Protein AF-A0A2G8KSN4-F1 (afdb_monomer_lite)

Organism: Stichopus japonicus (NCBI:txid307972)

InterPro domains:
  IPR048370 ZSWIM4-8, C-terminal [PF21055] (1-155)

Foldseek 3Di:
DVPLVVCQVVQVPDPPVLLAPLCRVCLVVLVVVLVVLLVVHDVSNLVSLVSCLPRRSYLNSLLCSLQVNLVSCCVVPVDHSLVSCVDPSNVSSLVS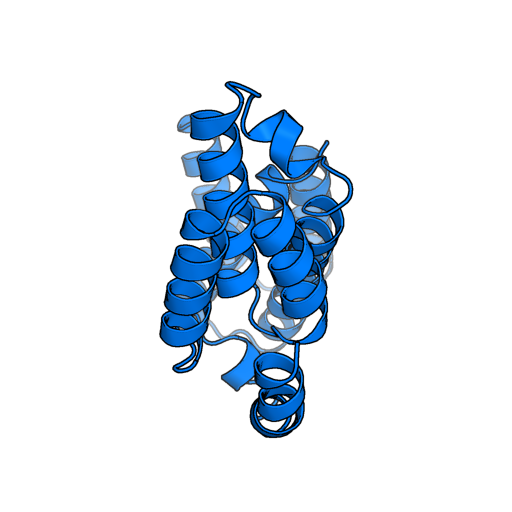SLVSLLVVLVVCLVVPDPVCLVVSLVSLVSSLSSLVSDVVSVVVSVVSLVVSCVVCVVPVVSNVVNVVSVVVVVVVD

pLDDT: mean 83.4, std 15.25, range [38.78, 96.5]

Sequence (173 aa):
MLAIDILKPRLHDERPQSRFSSHPPYGEDIKWLMKIAMKLGTSFLQQFCACVQNAVMSPSVLHCIAWDAAQYLYNTNQTPVQANLRSPFLSPIVQKCVQMYIQCIHQQLYQIRTNDYDDFISMVQRAQQAFMMAPGGLQQFSDFIQSLGRLQPSQGELWTRLSRAYLEMLIII

Structure (mmCIF, N/CA/C/O backbone):
data_AF-A0A2G8KSN4-F1
#
_entry.id   AF-A0A2G8KSN4-F1
#
loop_
_atom_site.group_PDB
_atom_site.id
_atom_site.type_symbol
_atom_site.label_atom_id
_atom_site.label_alt_id
_atom_site.label_comp_id
_atom_site.label_asym_id
_atom_site.label_entity_id
_atom_site.label_seq_id
_atom_site.pdbx_PDB_ins_code
_atom_site.Cartn_x
_atom_site.Cartn_y
_atom_site.Cartn_z
_atom_site.occupancy
_atom_site.B_iso_or_equiv
_atom_site.auth_seq_id
_atom_site.auth_comp_id
_atom_site.auth_asym_id
_atom_site.auth_atom_id
_atom_site.pdbx_PDB_model_num
ATOM 1 N N . MET A 1 1 ? -6.322 -14.754 19.387 1.00 50.31 1 MET A N 1
ATOM 2 C CA . MET A 1 1 ? -6.784 -14.584 17.992 1.00 50.31 1 MET A CA 1
ATOM 3 C C . MET A 1 1 ? -6.174 -15.707 17.142 1.00 50.31 1 MET A C 1
ATOM 5 O O . MET A 1 1 ? -5.207 -15.491 16.434 1.00 50.31 1 MET A O 1
ATOM 9 N N . LEU A 1 2 ? -6.678 -16.941 17.284 1.00 53.09 2 LEU A N 1
ATOM 10 C CA . LEU A 1 2 ? -6.008 -18.160 16.784 1.00 53.09 2 LEU A CA 1
ATOM 11 C C . LEU A 1 2 ? -6.135 -18.369 15.264 1.00 53.09 2 LEU A C 1
ATOM 13 O O . LEU A 1 2 ? -5.248 -18.949 14.651 1.00 53.09 2 LEU A O 1
ATOM 17 N N . ALA A 1 3 ? -7.198 -17.860 14.637 1.00 61.78 3 ALA A N 1
ATOM 18 C CA . ALA A 1 3 ? -7.462 -18.088 13.214 1.00 61.78 3 ALA A CA 1
ATOM 19 C C . ALA A 1 3 ? -6.372 -17.515 12.285 1.00 61.78 3 ALA A C 1
ATOM 21 O O . ALA A 1 3 ? -6.032 -18.140 11.285 1.00 61.78 3 ALA A O 1
ATOM 22 N N . ILE A 1 4 ? -5.784 -16.362 12.629 1.00 57.69 4 ILE A N 1
ATOM 23 C CA . ILE A 1 4 ? -4.753 -15.719 11.797 1.00 57.69 4 ILE A CA 1
ATOM 24 C C . ILE A 1 4 ? -3.387 -16.399 11.975 1.00 57.69 4 ILE A C 1
ATOM 26 O O . ILE A 1 4 ? -2.647 -16.559 11.005 1.00 57.69 4 ILE A O 1
ATOM 30 N N . ASP A 1 5 ? -3.070 -16.872 13.182 1.00 55.38 5 ASP A N 1
ATOM 31 C CA . ASP A 1 5 ? -1.831 -17.619 13.428 1.00 55.38 5 ASP A CA 1
ATOM 32 C C . ASP A 1 5 ? -1.858 -19.024 12.806 1.00 55.38 5 ASP A C 1
ATOM 34 O O . ASP A 1 5 ? -0.816 -19.519 12.386 1.00 55.38 5 ASP A O 1
ATOM 38 N N . ILE A 1 6 ? -3.036 -19.635 12.644 1.00 57.06 6 ILE A N 1
ATOM 39 C CA . ILE A 1 6 ? -3.194 -20.907 11.913 1.00 57.06 6 ILE A CA 1
ATOM 40 C C . ILE A 1 6 ? -3.028 -20.712 10.389 1.00 57.06 6 ILE A C 1
ATOM 42 O O . ILE A 1 6 ? -2.632 -21.640 9.684 1.00 57.06 6 ILE A O 1
ATOM 46 N N . LEU A 1 7 ? -3.273 -19.503 9.869 1.00 53.16 7 LEU A N 1
ATOM 47 C CA . LEU A 1 7 ? -3.094 -19.158 8.450 1.00 53.16 7 LEU A CA 1
ATOM 48 C C . LEU A 1 7 ? -1.646 -18.785 8.086 1.00 53.16 7 LEU A C 1
ATOM 50 O O . LEU A 1 7 ? -1.257 -18.931 6.928 1.00 53.16 7 LEU A O 1
ATOM 54 N N . LYS A 1 8 ? -0.826 -18.356 9.054 1.00 49.09 8 LYS A N 1
ATOM 55 C CA . LYS A 1 8 ? 0.581 -17.962 8.839 1.00 49.09 8 LYS A CA 1
ATOM 56 C C . LYS A 1 8 ? 1.434 -19.015 8.112 1.00 49.09 8 LYS A C 1
ATOM 58 O O . LYS A 1 8 ? 2.144 -18.625 7.188 1.00 49.09 8 LYS A O 1
ATOM 63 N N . PRO A 1 9 ? 1.383 -20.317 8.461 1.00 49.62 9 PRO A N 1
ATOM 64 C CA . PRO A 1 9 ? 2.178 -21.328 7.766 1.00 49.62 9 PRO A CA 1
ATOM 65 C C . PRO A 1 9 ? 1.724 -21.545 6.317 1.00 49.62 9 PRO A C 1
ATOM 67 O O . PRO A 1 9 ? 2.557 -21.740 5.441 1.00 49.62 9 PRO A O 1
ATOM 70 N N . ARG A 1 10 ? 0.414 -21.441 6.039 1.00 44.81 10 ARG A N 1
ATOM 71 C CA . ARG A 1 10 ? -0.155 -21.616 4.687 1.00 44.81 10 ARG A CA 1
ATOM 72 C C . ARG A 1 10 ? 0.149 -20.448 3.744 1.00 44.81 10 ARG A C 1
ATOM 74 O O . ARG A 1 10 ? 0.116 -20.625 2.536 1.00 44.81 10 ARG A O 1
ATOM 81 N N . LEU A 1 11 ? 0.463 -19.271 4.287 1.00 50.19 11 LEU A N 1
ATOM 82 C CA . LEU A 1 11 ? 0.842 -18.073 3.526 1.00 50.19 11 LEU A CA 1
ATOM 83 C C . LEU A 1 11 ? 2.341 -18.022 3.178 1.00 50.19 11 LEU A C 1
ATOM 85 O O . LEU A 1 11 ? 2.758 -17.157 2.408 1.00 50.19 11 LEU A O 1
ATOM 89 N N . HIS A 1 12 ? 3.159 -18.908 3.757 1.00 50.28 12 HIS A N 1
ATOM 90 C CA . HIS A 1 12 ? 4.612 -18.901 3.569 1.00 50.28 12 HIS A CA 1
ATOM 91 C C . HIS A 1 12 ? 5.076 -19.728 2.356 1.00 50.28 12 HIS A C 1
ATOM 93 O O . HIS A 1 12 ? 6.176 -19.494 1.852 1.00 50.28 12 HIS A O 1
ATOM 99 N N . ASP A 1 13 ? 4.235 -20.644 1.865 1.00 38.78 13 ASP A N 1
ATOM 100 C CA . ASP A 1 13 ? 4.577 -21.644 0.841 1.00 38.78 13 ASP A CA 1
ATOM 101 C C . ASP A 1 13 ? 4.182 -21.217 -0.582 1.00 38.78 13 ASP A C 1
ATOM 103 O O . ASP A 1 13 ? 3.656 -21.974 -1.389 1.00 38.78 13 ASP A O 1
ATOM 107 N N . GLU A 1 14 ? 4.395 -19.941 -0.883 1.00 39.50 14 GLU A N 1
ATOM 108 C CA . GLU A 1 14 ? 4.058 -19.342 -2.166 1.00 39.50 14 GLU A CA 1
ATOM 109 C C . GLU A 1 14 ? 5.342 -18.699 -2.707 1.00 39.50 14 GLU A C 1
ATOM 111 O O . GLU A 1 14 ? 5.943 -17.805 -2.085 1.00 39.50 14 GLU A O 1
ATOM 116 N N . ARG A 1 15 ? 5.820 -19.257 -3.832 1.00 42.88 15 ARG A N 1
ATOM 117 C CA . ARG A 1 15 ? 7.029 -18.856 -4.573 1.00 42.88 15 ARG A CA 1
ATOM 118 C C . ARG A 1 15 ? 7.160 -17.324 -4.584 1.00 42.88 15 ARG A C 1
ATOM 120 O O . ARG A 1 15 ? 6.146 -16.636 -4.672 1.00 42.88 15 ARG A O 1
ATOM 127 N N . PRO A 1 16 ? 8.377 -16.747 -4.582 1.00 48.84 16 PRO A N 1
ATOM 128 C CA . PRO A 1 16 ? 8.562 -15.289 -4.550 1.00 48.84 16 PRO A CA 1
ATOM 129 C C . PRO A 1 16 ? 7.766 -14.528 -5.630 1.00 48.84 16 PRO A C 1
ATOM 131 O O . PRO A 1 16 ? 7.444 -13.365 -5.431 1.00 48.84 16 PRO A O 1
ATOM 134 N N . GLN A 1 17 ? 7.378 -15.195 -6.721 1.00 44.19 17 GLN A N 1
ATOM 135 C CA . GLN A 1 17 ? 6.557 -14.651 -7.803 1.00 44.19 17 GLN A CA 1
ATOM 136 C C . GLN A 1 17 ? 5.038 -14.596 -7.517 1.00 44.19 17 GLN A C 1
ATOM 138 O O . GLN A 1 17 ? 4.378 -13.699 -8.034 1.00 44.19 17 GLN A O 1
ATOM 143 N N . SER A 1 18 ? 4.455 -15.477 -6.687 1.00 46.97 18 SER A N 1
ATOM 144 C CA . SER A 1 18 ? 3.006 -15.443 -6.389 1.00 46.97 18 SER A CA 1
ATOM 145 C C . SER A 1 18 ? 2.633 -14.491 -5.246 1.00 46.97 18 SER A C 1
ATOM 147 O O . SER A 1 18 ? 1.479 -14.071 -5.133 1.00 46.97 18 SER A O 1
ATOM 149 N N . ARG A 1 19 ? 3.630 -14.025 -4.478 1.00 50.28 19 ARG A N 1
ATOM 150 C CA . ARG A 1 19 ? 3.489 -12.967 -3.456 1.00 50.28 19 ARG A CA 1
ATOM 151 C C . ARG A 1 19 ? 3.000 -11.629 -4.028 1.00 50.28 19 ARG A C 1
ATOM 153 O O . ARG A 1 19 ? 2.475 -10.800 -3.291 1.00 50.28 19 ARG A O 1
ATOM 160 N N . PHE A 1 20 ? 3.130 -11.437 -5.339 1.00 52.66 20 PHE A N 1
ATOM 161 C CA . PHE A 1 20 ? 2.794 -10.193 -6.036 1.00 52.66 20 PHE A CA 1
ATOM 162 C C . PHE A 1 20 ? 1.589 -10.320 -6.967 1.00 52.66 20 PHE A C 1
ATOM 164 O O . PHE A 1 20 ? 1.310 -9.408 -7.746 1.00 52.66 20 PHE A O 1
ATOM 171 N N . SER A 1 21 ? 0.843 -11.428 -6.868 1.00 56.00 21 SER A N 1
ATOM 172 C CA . SER A 1 21 ? -0.473 -11.513 -7.493 1.00 56.00 21 SER A CA 1
ATOM 173 C C . SER A 1 21 ? -1.327 -10.328 -7.035 1.00 56.00 21 SER A C 1
ATOM 175 O O . SER A 1 21 ? -1.429 -10.028 -5.841 1.00 56.00 21 SER A O 1
ATOM 177 N N . SER A 1 22 ? -1.948 -9.658 -8.007 1.00 56.62 22 SER A N 1
ATOM 178 C CA . SER A 1 22 ? -2.872 -8.545 -7.753 1.00 56.62 22 SER A CA 1
ATOM 179 C C . SER A 1 22 ? -4.151 -9.017 -7.053 1.00 56.62 22 SER A C 1
ATOM 181 O O . SER A 1 22 ? -4.800 -8.237 -6.362 1.00 56.62 22 SER A O 1
ATOM 183 N N . HIS A 1 23 ? -4.479 -10.303 -7.206 1.00 60.16 23 HIS A N 1
ATOM 184 C CA . HIS A 1 23 ? -5.649 -10.964 -6.639 1.00 60.16 23 HIS A CA 1
ATOM 185 C C . HIS A 1 23 ? -5.217 -12.315 -6.059 1.00 60.16 23 HIS A C 1
ATOM 187 O O . HIS A 1 23 ? -5.393 -13.353 -6.700 1.00 60.16 23 HIS A O 1
ATOM 193 N N . PRO A 1 24 ? -4.569 -12.334 -4.883 1.00 69.50 24 PRO A N 1
ATOM 194 C CA . PRO A 1 24 ? -4.270 -13.601 -4.243 1.00 69.50 24 PRO A CA 1
ATOM 195 C C . PRO A 1 24 ? -5.585 -14.289 -3.840 1.00 69.50 24 PRO A C 1
ATOM 197 O O . PRO A 1 24 ? -6.507 -13.598 -3.398 1.00 69.50 24 PRO A O 1
ATOM 200 N N . PRO A 1 25 ? -5.676 -15.629 -3.920 1.00 72.06 25 PRO A N 1
ATOM 201 C CA . PRO A 1 25 ? -6.899 -16.362 -3.582 1.00 72.06 25 PRO A CA 1
ATOM 202 C C . PRO A 1 25 ? -7.343 -16.117 -2.131 1.00 72.06 25 PRO A C 1
ATOM 204 O O . PRO A 1 25 ? -8.530 -16.027 -1.853 1.00 72.06 25 PRO A O 1
ATOM 207 N N . TYR A 1 26 ? -6.396 -15.884 -1.215 1.00 79.44 26 TYR A N 1
ATOM 208 C CA . TYR A 1 26 ? -6.685 -15.544 0.183 1.00 79.44 26 TYR A CA 1
ATOM 209 C C . TYR A 1 26 ? -7.217 -14.110 0.388 1.00 79.44 26 TYR A C 1
ATOM 211 O O . TYR A 1 26 ? -7.608 -13.742 1.495 1.00 79.44 26 TYR A O 1
ATOM 219 N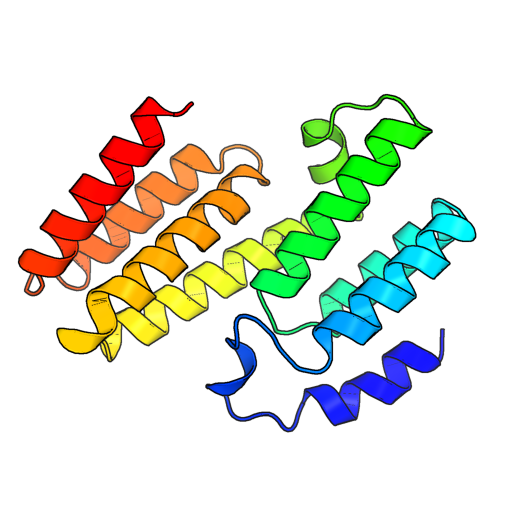 N . GLY A 1 27 ? -7.179 -13.248 -0.634 1.00 81.31 27 GLY A N 1
ATOM 220 C CA . GLY A 1 27 ? -7.540 -11.835 -0.507 1.00 81.31 27 GLY A CA 1
ATOM 221 C C . GLY A 1 27 ? -9.016 -11.624 -0.162 1.00 81.31 27 GLY A C 1
ATOM 222 O O . GLY A 1 27 ? -9.341 -10.717 0.606 1.00 81.31 27 GLY A O 1
ATOM 223 N N . GLU A 1 28 ? -9.900 -12.471 -0.689 1.00 83.56 28 GLU A N 1
ATOM 224 C CA . GLU A 1 28 ? -11.339 -12.413 -0.410 1.00 83.56 28 GLU A CA 1
ATOM 225 C C . GLU A 1 28 ? -11.649 -12.786 1.040 1.00 83.56 28 GLU A C 1
ATOM 227 O O . GLU A 1 28 ? -12.370 -12.048 1.716 1.00 83.56 28 GLU A O 1
ATOM 232 N N . ASP A 1 29 ? -11.024 -13.850 1.548 1.00 86.88 29 ASP A N 1
ATOM 233 C CA . ASP A 1 29 ? -11.169 -14.289 2.938 1.00 86.88 29 ASP A CA 1
ATOM 234 C C . ASP A 1 29 ? -10.732 -13.195 3.918 1.00 86.88 29 ASP A C 1
ATOM 236 O O . ASP A 1 29 ? -11.417 -12.910 4.902 1.00 86.88 29 ASP A O 1
ATOM 240 N N . ILE A 1 30 ? -9.616 -12.516 3.631 1.00 89.44 30 ILE A N 1
ATOM 241 C CA . ILE A 1 30 ? -9.121 -11.424 4.477 1.00 89.44 30 ILE A CA 1
ATOM 242 C C . ILE A 1 30 ? -10.081 -10.229 4.456 1.00 89.44 30 ILE A C 1
ATOM 244 O O . ILE A 1 30 ? -10.378 -9.671 5.515 1.00 89.44 30 ILE A O 1
ATOM 248 N N . LYS A 1 31 ? -10.609 -9.851 3.284 1.00 88.31 31 LYS A N 1
ATOM 249 C CA . LYS 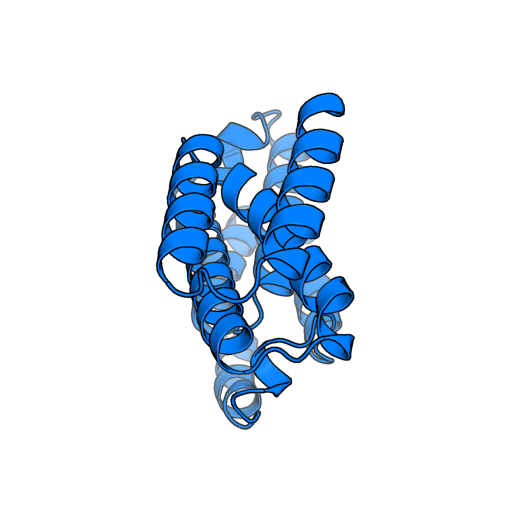A 1 31 ? -11.626 -8.788 3.175 1.00 88.31 31 LYS A CA 1
ATOM 250 C C . LYS A 1 31 ? -12.910 -9.162 3.914 1.00 88.31 31 LYS A C 1
ATOM 252 O O . LYS A 1 31 ? -13.530 -8.310 4.551 1.00 88.31 31 LYS A O 1
ATOM 257 N N . TRP A 1 32 ? -13.315 -10.426 3.852 1.00 91.50 32 TRP A N 1
ATOM 258 C CA . TRP A 1 32 ? -14.470 -10.915 4.593 1.00 91.50 32 TRP A CA 1
ATOM 259 C C . TRP A 1 32 ? -14.239 -10.844 6.109 1.00 91.50 32 TRP A C 1
ATOM 261 O O . TRP A 1 32 ? -15.064 -10.267 6.821 1.00 91.50 32 TRP A O 1
ATOM 271 N N . LEU A 1 33 ? -13.088 -11.314 6.600 1.00 91.81 33 LEU A N 1
ATOM 272 C CA . LEU A 1 33 ? -12.706 -11.213 8.015 1.00 91.81 33 LEU A CA 1
ATOM 273 C C . LEU A 1 33 ? -12.648 -9.758 8.498 1.00 91.81 33 LEU A C 1
ATOM 275 O O . LEU A 1 33 ? -13.109 -9.452 9.598 1.00 91.81 33 LEU A O 1
ATOM 279 N N . MET A 1 34 ? -12.146 -8.850 7.664 1.00 92.94 34 MET A N 1
ATOM 280 C CA . MET A 1 34 ? -12.128 -7.419 7.952 1.00 92.94 34 MET A CA 1
ATOM 281 C C . MET A 1 34 ? -13.538 -6.854 8.153 1.00 92.94 34 MET A C 1
ATOM 283 O O . MET A 1 34 ? -13.775 -6.132 9.121 1.00 92.94 34 MET A O 1
ATOM 287 N N . LYS A 1 35 ? -14.499 -7.226 7.294 1.00 92.69 35 LYS A N 1
ATOM 288 C CA . LYS A 1 35 ? -15.908 -6.818 7.444 1.00 92.69 35 LYS A CA 1
ATOM 289 C C . LYS A 1 35 ? -16.510 -7.311 8.761 1.00 92.69 35 LYS A C 1
ATOM 291 O O . LYS A 1 35 ? -17.305 -6.597 9.368 1.00 92.69 35 LYS A O 1
ATOM 296 N N . ILE A 1 36 ? -16.140 -8.506 9.220 1.00 93.31 36 ILE A N 1
ATOM 297 C CA . ILE A 1 36 ? -16.572 -9.014 10.532 1.00 93.31 36 ILE A CA 1
ATOM 298 C C . ILE A 1 36 ? -15.948 -8.189 11.653 1.00 93.31 36 ILE A C 1
ATOM 300 O O . ILE A 1 36 ? -16.667 -7.751 12.546 1.00 93.31 36 ILE A O 1
ATOM 304 N N . ALA A 1 37 ? -14.640 -7.927 11.586 1.00 93.06 37 ALA A N 1
ATOM 305 C CA . ALA A 1 37 ? -13.948 -7.110 12.578 1.00 93.06 37 ALA A CA 1
ATOM 306 C C . ALA A 1 37 ? -14.575 -5.709 12.692 1.00 93.06 37 ALA A C 1
ATOM 308 O O . ALA A 1 37 ? -14.820 -5.240 13.798 1.00 93.06 37 ALA A O 1
ATOM 309 N N . MET A 1 38 ? -14.927 -5.087 11.562 1.00 93.00 38 MET A N 1
ATOM 310 C CA . MET A 1 38 ? -15.652 -3.811 11.527 1.00 93.00 38 MET A CA 1
ATOM 311 C C . MET A 1 38 ? -17.016 -3.886 12.214 1.00 93.00 38 MET A C 1
ATOM 313 O O . MET A 1 38 ? -17.342 -3.011 13.006 1.00 93.00 38 MET A O 1
ATOM 317 N N . LYS A 1 39 ? -17.803 -4.941 11.959 1.00 92.44 39 LYS A N 1
ATOM 318 C CA . LYS A 1 39 ? -19.109 -5.135 12.613 1.00 92.44 39 LYS A CA 1
ATOM 319 C C . LYS A 1 39 ? -18.998 -5.335 14.127 1.00 92.44 39 LYS A C 1
ATOM 321 O O . LYS A 1 39 ? -19.921 -4.969 14.845 1.00 92.44 39 LYS A O 1
ATOM 326 N N . LEU A 1 40 ? -17.896 -5.918 14.602 1.00 92.50 40 LEU A N 1
ATOM 327 C CA . LEU A 1 40 ? -17.626 -6.104 16.031 1.00 92.50 40 LEU A CA 1
ATOM 328 C C . LEU A 1 40 ? -17.133 -4.818 16.717 1.00 92.50 40 LEU A C 1
ATOM 330 O O . LEU A 1 40 ? -17.254 -4.695 17.934 1.00 92.50 40 LEU A O 1
ATOM 334 N N . GLY A 1 41 ? -16.593 -3.866 15.954 1.00 91.38 41 GLY A N 1
ATOM 335 C CA . GLY A 1 41 ? -16.213 -2.538 16.428 1.00 91.38 41 GLY A CA 1
ATOM 336 C C . GLY A 1 41 ? -14.744 -2.177 16.189 1.00 91.38 41 GLY A C 1
ATOM 337 O O . GLY A 1 41 ? -13.926 -2.962 15.706 1.00 91.38 41 GLY A O 1
ATOM 338 N N . THR A 1 42 ? -14.389 -0.944 16.551 1.00 90.88 42 THR A N 1
ATOM 339 C CA . THR A 1 42 ? -13.065 -0.352 16.287 1.00 90.88 42 THR A CA 1
ATOM 340 C C . THR A 1 42 ? -11.917 -1.082 16.988 1.00 90.88 42 THR A C 1
ATOM 342 O O . THR A 1 42 ? -10.839 -1.203 16.412 1.00 90.88 42 THR A O 1
ATOM 345 N N . SER A 1 43 ? -12.135 -1.619 18.190 1.00 92.38 43 SER A N 1
ATOM 346 C CA . SER A 1 43 ? -11.126 -2.385 18.937 1.00 92.38 43 SER A CA 1
ATOM 347 C C . SER A 1 43 ? -10.734 -3.686 18.226 1.00 92.38 43 SER A C 1
ATOM 349 O O . SER A 1 43 ? -9.549 -4.008 18.125 1.00 92.38 43 SER A O 1
ATOM 351 N N . PHE A 1 44 ? -11.708 -4.407 17.664 1.00 93.12 44 PHE A N 1
ATOM 352 C CA . PHE A 1 44 ? -11.458 -5.613 16.873 1.00 93.12 44 PHE A CA 1
ATOM 353 C C . PHE A 1 44 ? -10.783 -5.289 15.543 1.00 93.12 44 PHE A C 1
ATOM 355 O O . PHE A 1 44 ? -9.886 -6.019 15.123 1.00 93.12 44 PHE A O 1
ATOM 362 N N . LEU A 1 45 ? -11.152 -4.171 14.910 1.00 93.19 45 LEU A N 1
ATOM 363 C CA . LEU A 1 45 ? -10.471 -3.686 13.710 1.00 93.19 45 LEU A CA 1
ATOM 364 C C . LEU A 1 45 ? -8.989 -3.378 13.980 1.00 93.19 45 LEU A C 1
ATOM 366 O O . LEU A 1 45 ? -8.135 -3.762 13.187 1.00 93.19 45 LEU A O 1
ATOM 370 N N . GLN A 1 46 ? -8.659 -2.748 15.110 1.00 93.00 46 GLN A N 1
ATOM 371 C CA . GLN A 1 46 ? -7.265 -2.483 15.488 1.00 93.00 46 GLN A CA 1
ATOM 372 C C . GLN A 1 46 ? -6.459 -3.776 15.677 1.00 93.00 46 GLN A C 1
ATOM 374 O O . GLN A 1 46 ? -5.349 -3.891 15.156 1.00 93.00 46 GLN A O 1
ATOM 379 N N . GLN A 1 47 ? -7.028 -4.770 16.370 1.00 92.25 47 GLN A N 1
ATOM 380 C CA . GLN A 1 47 ? -6.395 -6.085 16.536 1.00 92.25 47 GLN A CA 1
ATOM 381 C C . GLN A 1 47 ? -6.204 -6.793 15.191 1.00 92.25 47 GLN A C 1
ATOM 383 O O . GLN A 1 47 ? -5.139 -7.346 14.919 1.00 92.25 47 GLN A O 1
ATOM 388 N N . PHE A 1 48 ? -7.212 -6.723 14.320 1.00 93.31 48 PHE A N 1
ATOM 389 C CA . PHE A 1 48 ? -7.139 -7.259 12.968 1.00 93.31 48 PHE A CA 1
ATOM 390 C C . PHE A 1 48 ? -5.994 -6.621 12.169 1.00 93.31 48 PHE A C 1
ATOM 392 O O . PHE A 1 48 ? -5.182 -7.343 11.588 1.00 93.31 48 PHE A O 1
ATOM 399 N N . CYS A 1 49 ? -5.868 -5.291 12.201 1.00 93.06 49 CYS A N 1
ATOM 400 C CA . CYS A 1 49 ? -4.788 -4.557 11.542 1.00 93.06 49 CYS A CA 1
ATOM 401 C C . CYS A 1 49 ? -3.394 -5.001 12.025 1.00 93.06 49 CYS A C 1
ATOM 403 O O . CYS A 1 49 ? -2.511 -5.260 11.203 1.00 93.06 49 CYS A O 1
ATOM 405 N N . ALA A 1 50 ? -3.207 -5.180 13.338 1.00 90.94 50 ALA A N 1
ATOM 406 C CA . ALA A 1 50 ? -1.944 -5.663 13.905 1.00 90.94 50 ALA A CA 1
ATOM 407 C C . ALA A 1 50 ? -1.569 -7.077 13.409 1.00 90.94 50 ALA A C 1
ATOM 409 O O . ALA A 1 50 ? -0.397 -7.381 13.163 1.00 90.94 50 ALA A O 1
ATOM 410 N N . CYS A 1 51 ? -2.561 -7.949 13.217 1.00 89.56 51 CYS A N 1
ATOM 411 C CA . CYS A 1 51 ? -2.340 -9.286 12.676 1.00 89.56 51 CYS A CA 1
ATOM 412 C C . CYS A 1 51 ? -2.050 -9.267 11.165 1.00 89.56 51 CYS A C 1
ATOM 414 O O . CYS A 1 51 ? -1.116 -9.935 10.709 1.00 89.56 51 CYS A O 1
ATOM 416 N N . VAL A 1 52 ? -2.802 -8.474 10.394 1.00 89.44 52 VAL A N 1
ATOM 417 C CA . VAL A 1 52 ? -2.630 -8.314 8.939 1.00 89.44 52 VAL A CA 1
ATOM 418 C C . VAL A 1 52 ? -1.225 -7.846 8.586 1.00 89.44 52 VAL A C 1
ATOM 420 O O . VAL A 1 52 ? -0.618 -8.396 7.665 1.00 89.44 52 VAL A O 1
ATOM 423 N N . GLN A 1 53 ? -0.685 -6.883 9.339 1.00 86.38 53 GLN A N 1
ATOM 424 C CA . GLN A 1 53 ? 0.661 -6.357 9.115 1.00 86.38 53 GLN A CA 1
ATOM 425 C C . GLN A 1 53 ? 1.714 -7.472 9.060 1.00 86.38 53 GLN A C 1
ATOM 427 O O . GLN A 1 53 ? 2.655 -7.380 8.278 1.00 86.38 53 GLN A O 1
ATOM 432 N N . ASN A 1 54 ? 1.560 -8.541 9.839 1.00 84.62 54 ASN A N 1
ATOM 433 C CA . ASN A 1 54 ? 2.534 -9.632 9.892 1.00 84.62 54 ASN A CA 1
ATOM 434 C C . ASN A 1 54 ? 2.187 -10.805 8.966 1.00 84.62 54 ASN A C 1
ATOM 436 O O . ASN A 1 54 ? 3.089 -11.492 8.498 1.00 84.62 54 ASN A O 1
ATOM 440 N N . ALA A 1 55 ? 0.902 -11.037 8.692 1.00 84.62 55 ALA A N 1
ATOM 441 C CA . ALA A 1 55 ? 0.449 -12.193 7.921 1.00 84.62 55 ALA A CA 1
ATOM 442 C C . ALA A 1 55 ? 0.405 -11.939 6.405 1.00 84.62 55 ALA A C 1
ATOM 444 O O . ALA A 1 55 ? 0.680 -12.841 5.619 1.00 84.62 55 ALA A O 1
ATOM 445 N N . VAL A 1 56 ? 0.058 -10.723 5.977 1.00 86.81 56 VAL A N 1
ATOM 446 C CA . VAL A 1 56 ? -0.224 -10.436 4.564 1.00 86.81 56 VAL A CA 1
ATOM 447 C C . VAL A 1 56 ? 1.039 -10.025 3.823 1.00 86.81 56 VAL A C 1
ATOM 449 O O . VAL A 1 56 ? 1.744 -9.105 4.241 1.00 86.81 56 VAL A O 1
ATOM 452 N N . MET A 1 57 ? 1.293 -10.694 2.699 1.00 84.25 57 MET A N 1
ATOM 453 C CA . MET A 1 57 ? 2.468 -10.489 1.847 1.00 84.25 57 MET A CA 1
ATOM 454 C C . MET A 1 57 ? 2.117 -9.968 0.446 1.00 84.25 57 MET A C 1
ATOM 456 O O . MET A 1 57 ? 2.964 -10.007 -0.436 1.00 84.25 57 MET A O 1
ATOM 460 N N . SER A 1 58 ? 0.896 -9.475 0.231 1.00 88.06 58 SER A N 1
ATOM 461 C CA . SER A 1 58 ? 0.503 -8.809 -1.017 1.00 88.06 58 SER A CA 1
ATOM 462 C C . SER A 1 58 ? 0.314 -7.305 -0.779 1.00 88.06 58 SER A C 1
ATOM 464 O O . SER A 1 58 ? -0.507 -6.931 0.069 1.00 88.06 58 SER A O 1
ATOM 466 N N . PRO A 1 59 ? 1.022 -6.425 -1.518 1.00 92.31 59 PRO A N 1
ATOM 467 C CA . PRO A 1 59 ? 0.894 -4.977 -1.356 1.00 92.31 59 PRO A CA 1
ATOM 468 C C . PRO A 1 59 ? -0.508 -4.472 -1.727 1.00 92.31 59 PRO A C 1
ATOM 470 O O . PRO A 1 59 ? -1.048 -3.599 -1.053 1.00 92.31 59 PRO A O 1
ATOM 473 N N . SER A 1 60 ? -1.159 -5.059 -2.735 1.00 89.75 60 SER A N 1
ATOM 474 C CA . SER A 1 60 ? -2.517 -4.667 -3.139 1.00 89.75 60 SER A CA 1
ATOM 475 C C . SER A 1 60 ? -3.564 -4.997 -2.070 1.00 89.75 60 SER A C 1
ATOM 477 O O . SER A 1 60 ? -4.463 -4.194 -1.816 1.00 89.75 60 SER A O 1
ATOM 479 N N . VAL A 1 61 ? -3.417 -6.135 -1.379 1.00 91.56 61 VAL A N 1
ATOM 480 C CA . VAL A 1 61 ? -4.293 -6.491 -0.250 1.00 91.56 61 VAL A CA 1
ATOM 481 C C . VAL A 1 61 ? -4.070 -5.543 0.931 1.00 91.56 61 VAL A C 1
ATOM 483 O O . VAL A 1 61 ? -5.044 -5.051 1.498 1.00 91.56 61 VAL A O 1
ATOM 486 N N . LEU A 1 62 ? -2.813 -5.225 1.269 1.00 93.69 62 LEU A N 1
ATOM 487 C CA . LEU A 1 62 ? -2.500 -4.246 2.320 1.00 93.69 62 LEU A CA 1
ATOM 488 C C . LEU A 1 62 ? -3.068 -2.856 2.001 1.00 93.69 62 LEU A C 1
ATOM 490 O O . LEU A 1 62 ? -3.596 -2.202 2.896 1.00 93.69 62 LEU A O 1
ATOM 494 N N . HIS A 1 63 ? -2.998 -2.424 0.737 1.00 94.25 63 HIS A N 1
ATOM 495 C CA . HIS A 1 63 ? -3.598 -1.171 0.281 1.00 94.25 63 HIS A CA 1
ATOM 496 C C . HIS A 1 63 ? -5.111 -1.148 0.532 1.00 94.25 63 HIS A C 1
ATOM 498 O O . HIS A 1 63 ? -5.603 -0.230 1.184 1.00 94.25 63 HIS A O 1
ATOM 504 N N . CYS A 1 64 ? -5.836 -2.179 0.077 1.00 93.62 64 CYS A N 1
ATOM 505 C CA . CYS A 1 64 ? -7.282 -2.288 0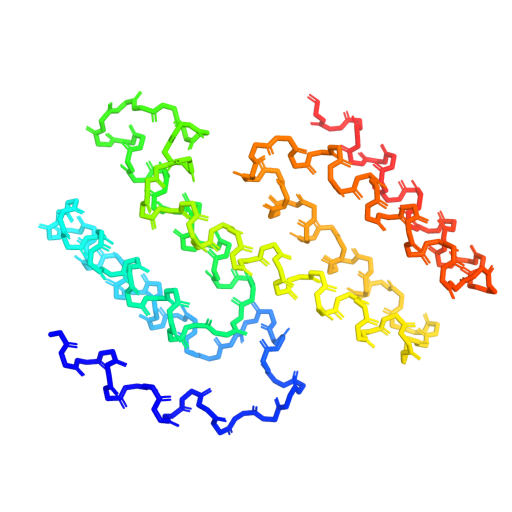.301 1.00 93.62 64 CYS A CA 1
ATOM 506 C C . CYS A 1 64 ? -7.625 -2.231 1.795 1.00 93.62 64 CYS A C 1
ATOM 508 O O . CYS A 1 64 ? -8.512 -1.488 2.195 1.00 93.62 64 CYS A O 1
ATOM 510 N N . ILE A 1 65 ? -6.889 -2.968 2.634 1.00 94.00 65 ILE A N 1
ATOM 511 C CA . ILE A 1 65 ? -7.141 -3.003 4.080 1.00 94.00 65 ILE A CA 1
ATOM 512 C C . ILE A 1 65 ? -6.884 -1.638 4.728 1.00 94.00 65 ILE A C 1
ATOM 514 O O . ILE A 1 65 ? -7.677 -1.191 5.551 1.00 94.00 65 ILE A O 1
ATOM 518 N N . ALA A 1 66 ? -5.795 -0.955 4.373 1.00 95.56 66 ALA A N 1
ATOM 519 C CA . ALA A 1 66 ? -5.518 0.374 4.914 1.00 95.56 66 ALA A CA 1
ATOM 520 C C . ALA A 1 66 ? -6.621 1.375 4.533 1.00 95.56 66 ALA A C 1
ATOM 522 O O . ALA A 1 66 ? -7.117 2.106 5.394 1.00 95.56 66 ALA A O 1
ATOM 523 N N . TRP A 1 67 ? -7.032 1.369 3.262 1.00 95.00 67 TRP A N 1
ATOM 524 C CA . TRP A 1 67 ? -8.045 2.277 2.735 1.00 95.00 67 TRP A CA 1
ATOM 525 C C . TRP A 1 67 ? -9.433 2.019 3.329 1.00 95.00 67 TRP A C 1
ATOM 527 O O . TRP A 1 67 ? -10.041 2.931 3.894 1.00 95.00 67 TRP A O 1
ATOM 537 N N . ASP A 1 68 ? -9.904 0.772 3.290 1.00 94.69 68 ASP A N 1
ATOM 538 C CA . ASP A 1 68 ? -11.226 0.394 3.795 1.00 94.69 68 ASP A CA 1
ATOM 539 C C . ASP A 1 68 ? -11.323 0.628 5.315 1.00 94.69 68 ASP A C 1
ATOM 541 O O . ASP A 1 68 ? -12.352 1.086 5.818 1.00 94.69 68 ASP A O 1
ATOM 545 N N . ALA A 1 69 ? -10.242 0.384 6.070 1.00 94.56 69 ALA A N 1
ATOM 546 C CA . ALA A 1 69 ? -10.203 0.669 7.504 1.00 94.56 69 ALA A CA 1
ATOM 547 C C . ALA A 1 69 ? -10.275 2.177 7.781 1.00 94.56 69 ALA A C 1
ATOM 549 O O . ALA A 1 69 ? -11.007 2.609 8.675 1.00 94.56 69 ALA A O 1
ATOM 550 N N . ALA A 1 70 ? -9.554 2.989 7.006 1.00 95.19 70 ALA A N 1
ATOM 551 C CA . ALA A 1 70 ? -9.587 4.440 7.138 1.00 95.19 70 ALA A CA 1
ATOM 552 C C . ALA A 1 70 ? -10.955 5.036 6.755 1.00 95.19 70 ALA A C 1
ATOM 554 O O . ALA A 1 70 ? -11.410 5.972 7.419 1.00 95.19 70 ALA A O 1
ATOM 555 N N . GLN A 1 71 ? -11.631 4.480 5.743 1.00 94.44 71 GLN A N 1
ATOM 556 C CA . GLN A 1 71 ? -13.000 4.855 5.370 1.00 94.44 71 GLN A CA 1
ATOM 557 C C . GLN A 1 71 ? -14.019 4.473 6.446 1.00 94.44 71 GLN A C 1
ATOM 559 O O . GLN A 1 71 ? -14.868 5.285 6.811 1.00 94.44 71 GLN A O 1
ATOM 564 N N . TYR A 1 72 ? -13.919 3.266 7.004 1.00 94.44 72 TYR A N 1
ATOM 565 C CA . TYR A 1 72 ? -14.770 2.853 8.117 1.00 94.44 72 TYR A CA 1
ATOM 566 C C . TYR A 1 72 ? -14.644 3.808 9.315 1.00 94.44 72 TYR A C 1
ATOM 568 O O . TYR A 1 72 ? -15.650 4.221 9.897 1.00 94.44 72 TYR A O 1
ATOM 576 N N . LEU A 1 73 ? -13.418 4.219 9.653 1.00 92.50 73 LEU A N 1
ATOM 577 C CA . LEU A 1 73 ? -13.168 5.183 10.728 1.00 92.50 73 LEU A CA 1
ATOM 578 C C . LEU A 1 73 ? -13.701 6.582 10.408 1.00 92.50 73 LEU A C 1
ATOM 580 O O . LEU A 1 73 ? -14.187 7.257 11.314 1.00 92.50 73 LEU A O 1
ATOM 584 N N . TYR A 1 74 ? -13.663 7.003 9.142 1.00 93.25 74 TYR A N 1
ATOM 585 C CA . TYR A 1 74 ? -14.312 8.240 8.708 1.00 93.25 74 TYR A CA 1
ATOM 586 C C . TYR A 1 74 ? -15.827 8.168 8.927 1.00 93.25 74 TYR A C 1
ATOM 588 O O . TYR A 1 74 ? -16.397 9.064 9.537 1.00 93.25 74 TYR A O 1
ATOM 596 N N . ASN A 1 75 ? -16.470 7.065 8.541 1.00 92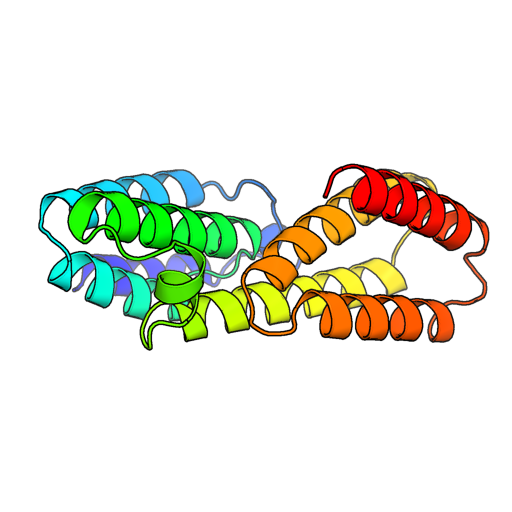.75 75 ASN A N 1
ATOM 597 C CA . ASN A 1 75 ? -17.912 6.889 8.736 1.00 92.75 75 ASN A CA 1
ATOM 598 C C . ASN A 1 75 ? -18.307 6.791 10.218 1.00 92.75 75 ASN A C 1
ATOM 600 O O . ASN A 1 75 ? -19.400 7.203 10.591 1.00 92.75 75 ASN A O 1
ATOM 604 N N . THR A 1 76 ? -17.423 6.250 11.062 1.00 90.00 76 THR A N 1
ATOM 605 C CA . THR A 1 76 ? -17.701 6.043 12.492 1.00 90.00 76 THR A CA 1
ATOM 606 C C . THR A 1 76 ? -17.436 7.300 13.324 1.00 90.00 76 THR A C 1
ATOM 608 O O . THR A 1 76 ? -18.232 7.642 14.191 1.00 90.00 76 THR A O 1
ATOM 611 N N . ASN A 1 77 ? -16.322 7.993 13.066 1.00 87.00 77 ASN A N 1
ATOM 612 C CA . ASN A 1 77 ? -15.805 9.066 13.924 1.00 87.00 77 ASN A CA 1
ATOM 613 C C . ASN A 1 77 ? -15.670 10.419 13.199 1.00 87.00 77 ASN A C 1
ATOM 615 O O . ASN A 1 77 ? -15.046 11.329 13.741 1.00 87.00 77 ASN A O 1
ATOM 619 N N . GLN A 1 78 ? -16.146 10.535 11.950 1.00 88.44 78 GLN A N 1
ATOM 620 C CA . GLN A 1 78 ? -16.032 11.723 11.078 1.00 88.44 78 GLN A CA 1
ATOM 621 C C . GLN A 1 78 ? -14.605 12.276 10.925 1.00 88.44 78 GLN A C 1
ATOM 623 O O . GLN A 1 78 ? -14.388 13.404 10.484 1.00 88.44 78 GLN A O 1
ATOM 628 N N . THR A 1 79 ? -13.601 11.471 11.268 1.00 88.19 79 THR A N 1
ATOM 629 C CA . THR A 1 79 ? -12.198 11.862 11.192 1.00 88.19 79 THR A CA 1
ATOM 630 C C . THR A 1 79 ? -11.735 11.715 9.748 1.00 88.19 79 THR A C 1
ATOM 632 O O . THR A 1 79 ? -11.936 10.636 9.183 1.00 88.19 79 THR A O 1
ATOM 635 N N . PRO A 1 80 ? -11.109 12.737 9.134 1.00 92.12 80 PRO A N 1
ATOM 636 C CA . PRO A 1 80 ? -10.672 12.669 7.743 1.00 92.12 80 PRO A CA 1
ATOM 637 C C . PRO A 1 80 ? -9.847 11.410 7.455 1.00 92.12 80 PRO A C 1
ATOM 639 O O . PRO A 1 80 ? -8.969 11.047 8.237 1.00 92.12 80 PRO A O 1
ATOM 642 N N . VAL A 1 81 ? -10.079 10.772 6.303 1.00 91.88 81 VAL A N 1
ATOM 643 C CA . VAL A 1 81 ? -9.399 9.523 5.895 1.00 91.88 81 VAL A CA 1
ATOM 644 C C . VAL A 1 81 ? -7.876 9.646 6.018 1.00 91.88 81 VAL A C 1
ATOM 646 O O . VAL A 1 81 ? -7.219 8.769 6.572 1.00 91.88 81 VAL A O 1
ATOM 649 N N . GLN A 1 82 ? -7.320 10.784 5.597 1.00 91.25 82 GLN A N 1
ATOM 650 C CA . GLN A 1 82 ? -5.890 11.090 5.697 1.00 91.25 82 GLN A CA 1
ATOM 651 C C . GLN A 1 82 ? -5.365 11.124 7.143 1.00 91.25 82 GLN A C 1
ATOM 653 O O . GLN A 1 82 ? -4.230 10.728 7.398 1.00 91.25 82 GLN A O 1
ATOM 658 N N . ALA A 1 83 ? -6.174 11.571 8.105 1.00 91.56 83 ALA A N 1
ATOM 659 C CA . ALA A 1 83 ? -5.814 11.511 9.520 1.00 91.56 83 ALA A CA 1
ATOM 660 C C . ALA A 1 83 ? -5.885 10.068 10.049 1.00 91.56 83 ALA A C 1
ATOM 662 O O . ALA A 1 83 ? -4.984 9.640 10.768 1.00 91.56 83 ALA A O 1
ATOM 663 N N . ASN A 1 84 ? -6.882 9.284 9.624 1.00 93.81 84 ASN A N 1
ATOM 664 C CA . ASN A 1 84 ? -6.998 7.873 10.011 1.00 93.81 84 ASN A CA 1
ATOM 665 C C . ASN A 1 84 ? -5.822 7.031 9.499 1.00 93.81 84 ASN A C 1
ATOM 667 O O . ASN A 1 84 ? -5.296 6.207 10.246 1.00 93.81 84 ASN A O 1
ATOM 671 N N . LEU A 1 85 ? -5.356 7.261 8.269 1.00 94.50 85 LEU A N 1
ATOM 672 C CA . LEU A 1 85 ? -4.195 6.562 7.697 1.00 94.50 85 LEU A CA 1
ATOM 673 C C . LEU A 1 85 ? -2.899 6.807 8.490 1.00 94.50 85 LEU A C 1
ATOM 675 O O . LEU A 1 85 ? -2.017 5.952 8.516 1.00 94.50 85 LEU A O 1
ATOM 679 N N . ARG A 1 86 ? -2.806 7.943 9.190 1.00 93.12 86 ARG A N 1
ATOM 680 C CA . ARG A 1 86 ? -1.675 8.298 10.067 1.00 93.12 86 ARG A CA 1
ATOM 681 C C . ARG A 1 86 ? -1.811 7.752 11.488 1.00 93.12 86 ARG A C 1
ATOM 683 O O . ARG A 1 86 ? -0.915 7.957 12.302 1.00 93.12 86 ARG A O 1
ATOM 690 N N . SER A 1 87 ? -2.909 7.066 11.799 1.00 93.00 87 SER A N 1
ATOM 691 C CA . SER A 1 87 ? -3.117 6.456 13.111 1.00 93.00 87 SER A CA 1
ATOM 692 C C . SER A 1 87 ? -2.042 5.401 13.415 1.00 93.00 87 SER A C 1
ATOM 694 O O . SER A 1 87 ? -1.524 4.759 12.495 1.00 93.00 87 SER A O 1
ATOM 696 N N . PRO A 1 88 ? -1.718 5.162 14.699 1.00 91.06 88 PRO A N 1
ATOM 697 C CA . PRO A 1 88 ? -0.631 4.260 15.090 1.00 91.06 88 PRO A CA 1
ATOM 698 C C . PRO A 1 88 ? -0.836 2.803 14.649 1.00 91.06 88 PRO A C 1
ATOM 700 O O . PRO A 1 88 ? 0.128 2.049 14.591 1.00 91.06 88 PRO A O 1
ATOM 703 N N . PHE A 1 89 ? -2.066 2.401 14.319 1.00 90.69 89 PHE A N 1
ATOM 704 C CA . PHE A 1 89 ? -2.386 1.039 13.889 1.00 90.69 89 PHE A CA 1
ATOM 705 C C . PHE A 1 89 ? -2.560 0.889 12.367 1.00 90.69 89 PHE A C 1
ATOM 707 O O . PHE A 1 89 ? -2.436 -0.227 11.868 1.00 90.69 89 PHE A O 1
ATOM 714 N N . LEU A 1 90 ? -2.810 1.972 11.612 1.00 94.69 90 LEU A N 1
ATOM 715 C CA . LEU A 1 90 ? -2.833 1.932 10.138 1.00 94.69 90 LEU A CA 1
ATOM 716 C C . LEU A 1 90 ? -1.503 2.353 9.513 1.00 94.69 90 LEU A C 1
ATOM 718 O O . LEU A 1 90 ? -1.113 1.784 8.494 1.00 94.69 90 LEU A O 1
ATOM 722 N N . SER A 1 91 ? -0.770 3.274 10.141 1.00 95.31 91 SER A N 1
ATOM 723 C CA . SER A 1 91 ? 0.535 3.735 9.655 1.00 95.31 91 SER A CA 1
ATOM 724 C C . SER A 1 91 ? 1.515 2.579 9.368 1.00 95.31 91 SER A C 1
ATOM 726 O O . SER A 1 91 ? 2.082 2.556 8.274 1.00 95.31 91 SER A O 1
ATOM 728 N N . PRO A 1 92 ? 1.656 1.546 10.227 1.00 95.00 92 PRO A N 1
ATOM 729 C CA . PRO A 1 92 ? 2.534 0.410 9.935 1.00 95.00 92 PRO A CA 1
ATOM 730 C C . PRO A 1 92 ? 2.103 -0.415 8.712 1.00 95.00 92 PRO A C 1
ATOM 732 O O . PRO A 1 92 ? 2.948 -0.928 7.977 1.00 95.00 92 PRO A O 1
ATOM 735 N N . ILE A 1 93 ? 0.793 -0.531 8.460 1.00 95.56 93 ILE A N 1
ATOM 736 C CA . ILE A 1 93 ? 0.248 -1.209 7.273 1.00 95.56 93 ILE A CA 1
ATOM 737 C C . ILE A 1 93 ? 0.567 -0.394 6.021 1.00 95.56 93 ILE A C 1
ATOM 739 O O . ILE A 1 93 ? 1.033 -0.959 5.032 1.00 95.56 93 ILE A O 1
ATOM 743 N N . VAL A 1 94 ? 0.356 0.925 6.072 1.00 96.50 94 VAL A N 1
ATOM 744 C CA . VAL A 1 94 ? 0.671 1.848 4.971 1.00 96.50 94 VAL A CA 1
ATOM 745 C C . VAL A 1 94 ? 2.163 1.796 4.642 1.00 96.50 94 VAL A C 1
ATOM 747 O O . VAL A 1 94 ? 2.528 1.593 3.486 1.00 96.50 94 VAL A O 1
ATOM 750 N N . GLN A 1 95 ? 3.027 1.889 5.655 1.00 95.44 95 GLN A N 1
ATOM 751 C CA . GLN A 1 95 ? 4.477 1.794 5.483 1.00 95.44 95 GLN A CA 1
ATOM 752 C C . GLN A 1 95 ? 4.887 0.454 4.869 1.00 95.44 95 GLN A C 1
ATOM 754 O O . GLN A 1 95 ? 5.638 0.437 3.893 1.00 95.44 95 GLN A O 1
ATOM 759 N N . LYS A 1 96 ? 4.359 -0.667 5.382 1.00 94.94 96 LYS A N 1
ATOM 760 C CA . LYS A 1 96 ? 4.630 -1.991 4.808 1.00 94.94 96 LYS A CA 1
ATOM 761 C C . LYS A 1 96 ? 4.172 -2.066 3.351 1.00 94.94 96 LYS A C 1
ATOM 763 O O . LYS A 1 96 ? 4.924 -2.542 2.510 1.00 94.94 96 LYS A O 1
ATOM 768 N N . CYS A 1 97 ? 2.973 -1.576 3.046 1.00 95.75 97 CYS A N 1
ATOM 769 C CA . CYS A 1 97 ? 2.418 -1.560 1.694 1.00 95.75 97 CYS A CA 1
ATOM 770 C C . CYS A 1 97 ? 3.339 -0.826 0.707 1.00 95.75 97 CYS A C 1
ATOM 772 O O . CYS A 1 97 ? 3.710 -1.390 -0.323 1.00 95.75 97 CYS A O 1
ATOM 774 N N . VAL A 1 98 ? 3.774 0.389 1.060 1.00 95.69 98 VAL A N 1
ATOM 775 C CA . VAL A 1 98 ? 4.711 1.187 0.253 1.00 95.69 98 VAL A CA 1
ATOM 776 C C . VAL A 1 98 ? 6.038 0.449 0.060 1.00 95.69 98 VAL A C 1
ATOM 778 O O . VAL A 1 98 ? 6.496 0.301 -1.071 1.00 95.69 98 VAL A O 1
ATOM 781 N N . GLN A 1 99 ? 6.628 -0.080 1.136 1.00 95.31 99 GLN A N 1
ATOM 782 C CA . GLN A 1 99 ? 7.895 -0.818 1.069 1.00 95.31 99 GLN A CA 1
ATOM 783 C C . GLN A 1 99 ? 7.807 -2.059 0.176 1.00 95.31 99 GLN A C 1
ATOM 785 O O . GLN A 1 99 ? 8.723 -2.338 -0.596 1.00 95.31 99 GLN A O 1
ATOM 790 N N . MET A 1 100 ? 6.691 -2.784 0.233 1.00 94.06 100 MET A N 1
ATOM 791 C CA . MET A 1 100 ? 6.477 -3.937 -0.631 1.00 94.06 100 MET A CA 1
ATOM 792 C C . MET A 1 100 ? 6.375 -3.528 -2.100 1.00 94.06 100 MET A C 1
ATOM 794 O O . MET A 1 100 ? 7.045 -4.143 -2.921 1.00 94.06 100 MET A O 1
ATOM 798 N N . TYR A 1 101 ? 5.635 -2.464 -2.438 1.00 94.81 101 TYR A N 1
ATOM 799 C CA . TYR A 1 101 ? 5.594 -1.951 -3.814 1.00 94.81 101 TYR A CA 1
ATOM 800 C C . TYR A 1 101 ? 6.975 -1.526 -4.329 1.00 94.81 101 TYR A C 1
ATOM 802 O O . TYR A 1 101 ? 7.326 -1.867 -5.457 1.00 94.81 101 TYR A O 1
ATOM 810 N N . ILE A 1 102 ? 7.771 -0.836 -3.504 1.00 93.94 102 ILE A N 1
ATOM 811 C CA . ILE A 1 102 ? 9.156 -0.468 -3.838 1.00 93.94 102 ILE A CA 1
ATOM 812 C C . ILE A 1 102 ? 9.964 -1.722 -4.196 1.00 93.94 102 ILE A C 1
ATOM 814 O O . ILE A 1 102 ? 10.606 -1.772 -5.246 1.00 93.94 102 ILE A O 1
ATOM 818 N N . GLN A 1 103 ? 9.893 -2.759 -3.357 1.00 92.25 103 GLN A N 1
ATOM 819 C CA . GLN A 1 103 ? 10.587 -4.026 -3.595 1.00 92.25 103 GLN A CA 1
ATOM 820 C C . GLN A 1 103 ? 10.110 -4.719 -4.878 1.00 92.25 103 GLN A C 1
ATOM 822 O O . GLN A 1 103 ? 10.950 -5.170 -5.659 1.00 92.25 103 GLN A O 1
ATOM 827 N N . CYS A 1 104 ? 8.796 -4.772 -5.127 1.00 90.12 104 CYS A N 1
ATOM 828 C CA . CYS A 1 104 ? 8.229 -5.349 -6.350 1.00 90.12 104 CYS A CA 1
ATOM 829 C C . CYS A 1 104 ? 8.769 -4.659 -7.597 1.00 90.12 104 CYS A C 1
ATOM 831 O O . CYS A 1 104 ? 9.241 -5.319 -8.518 1.00 90.12 104 CYS A O 1
ATOM 833 N N . ILE A 1 105 ? 8.701 -3.328 -7.612 1.00 92.12 105 ILE A N 1
ATOM 834 C CA . ILE A 1 105 ? 9.075 -2.517 -8.767 1.00 92.12 105 ILE A CA 1
ATOM 835 C C . ILE A 1 105 ? 10.570 -2.651 -9.035 1.00 92.12 105 ILE A C 1
ATOM 837 O O . ILE A 1 105 ? 10.952 -2.860 -10.182 1.00 92.12 105 ILE A O 1
ATOM 841 N N . HIS A 1 106 ? 11.415 -2.620 -7.999 1.00 90.94 106 HIS A N 1
ATOM 842 C CA . HIS A 1 106 ? 12.842 -2.884 -8.171 1.00 90.94 106 HIS A CA 1
ATOM 843 C C . HIS A 1 106 ? 13.091 -4.258 -8.795 1.00 90.94 106 HIS A C 1
ATOM 845 O O . HIS A 1 106 ? 13.813 -4.348 -9.783 1.00 90.94 106 HIS A O 1
ATOM 851 N N . GLN A 1 107 ? 12.485 -5.318 -8.254 1.00 89.06 107 GLN A N 1
ATOM 852 C CA . GLN A 1 107 ? 12.677 -6.678 -8.764 1.00 89.06 107 GLN A CA 1
ATOM 853 C C . GLN A 1 107 ? 12.210 -6.821 -10.215 1.00 89.06 107 GLN A C 1
ATOM 855 O O . GLN A 1 107 ? 12.941 -7.376 -11.036 1.00 89.06 107 GLN A O 1
ATOM 860 N N . GLN A 1 108 ? 11.026 -6.295 -10.541 1.00 88.06 108 GLN A N 1
ATOM 861 C CA . GLN A 1 108 ? 10.500 -6.356 -11.899 1.00 88.06 108 GLN A CA 1
ATOM 862 C C . GLN A 1 108 ? 11.336 -5.538 -12.878 1.00 88.06 108 GLN A C 1
ATOM 864 O O . GLN A 1 108 ? 11.605 -6.026 -13.969 1.00 88.06 108 GLN A O 1
ATOM 869 N N . LEU A 1 109 ? 11.822 -4.357 -12.487 1.00 89.38 109 LEU A N 1
ATOM 870 C CA . LEU A 1 109 ? 12.623 -3.495 -13.358 1.00 89.38 109 LEU A CA 1
ATOM 871 C C . LEU A 1 109 ? 13.900 -4.189 -13.871 1.00 89.38 109 LEU A C 1
ATOM 873 O O . LEU A 1 109 ? 14.306 -3.955 -15.005 1.00 89.38 109 LEU A O 1
ATOM 877 N N . TYR A 1 110 ? 14.522 -5.068 -13.078 1.00 84.75 110 TYR A N 1
ATOM 878 C CA . TYR A 1 110 ? 15.713 -5.813 -13.514 1.00 84.75 110 TYR A CA 1
ATOM 879 C C . TYR A 1 110 ? 15.422 -6.922 -14.532 1.00 84.75 110 TYR A C 1
ATOM 881 O O . TYR A 1 110 ? 16.332 -7.340 -15.244 1.00 84.75 110 TYR A O 1
ATOM 889 N N . GLN A 1 111 ? 14.189 -7.424 -14.582 1.00 85.38 111 GLN A N 1
ATOM 890 C CA . GLN A 1 111 ? 13.800 -8.576 -15.408 1.00 85.38 111 GLN A CA 1
ATOM 891 C C . GLN A 1 111 ? 12.758 -8.220 -16.475 1.00 85.38 111 GLN A C 1
ATOM 893 O O . GLN A 1 111 ? 12.269 -9.103 -17.180 1.00 85.38 111 GLN A O 1
ATOM 898 N N . ILE A 1 112 ? 12.402 -6.940 -16.584 1.00 87.69 112 ILE A N 1
ATOM 899 C CA . ILE A 1 112 ? 11.333 -6.471 -17.454 1.00 87.69 112 ILE A CA 1
ATOM 900 C C . ILE A 1 112 ? 11.706 -6.644 -18.929 1.00 87.69 112 ILE A C 1
ATOM 902 O O . ILE A 1 112 ? 12.812 -6.317 -19.363 1.00 87.69 112 ILE A O 1
ATOM 906 N N . ARG A 1 113 ? 10.753 -7.148 -19.713 1.00 87.12 113 ARG A N 1
ATOM 907 C CA . ARG A 1 113 ? 10.836 -7.221 -21.175 1.00 87.12 113 ARG A CA 1
ATOM 908 C C . ARG A 1 113 ? 9.843 -6.239 -21.781 1.00 87.12 113 ARG A C 1
ATOM 910 O O . ARG A 1 113 ? 8.884 -5.848 -21.124 1.00 87.12 113 ARG A O 1
ATOM 917 N N . THR A 1 114 ? 10.025 -5.886 -23.051 1.00 84.31 114 THR A N 1
ATOM 918 C CA . THR A 1 114 ? 9.165 -4.916 -23.755 1.00 84.31 114 THR A CA 1
ATOM 919 C C . THR A 1 114 ? 7.676 -5.276 -23.694 1.00 84.31 114 THR A C 1
ATOM 921 O O . THR A 1 114 ? 6.835 -4.395 -23.550 1.00 84.31 114 THR A O 1
ATOM 924 N N . ASN A 1 115 ? 7.342 -6.570 -23.732 1.00 86.94 115 ASN A N 1
ATOM 925 C CA . ASN A 1 115 ? 5.959 -7.049 -23.641 1.00 86.94 115 ASN A CA 1
ATOM 926 C C . ASN A 1 115 ? 5.321 -6.853 -22.250 1.00 86.94 115 ASN A C 1
ATOM 928 O O . ASN A 1 115 ? 4.104 -6.884 -22.129 1.00 86.94 115 ASN A O 1
ATOM 932 N N . ASP A 1 116 ? 6.135 -6.637 -21.214 1.00 87.81 116 ASP A N 1
ATOM 933 C CA . ASP A 1 116 ? 5.704 -6.532 -19.816 1.00 87.81 116 ASP A CA 1
ATOM 934 C C . ASP A 1 116 ? 5.583 -5.051 -19.365 1.00 87.81 116 ASP A C 1
ATOM 936 O O . ASP A 1 116 ? 5.324 -4.761 -18.196 1.00 87.81 116 ASP A O 1
ATOM 940 N N . TYR A 1 117 ? 5.782 -4.087 -20.280 1.00 89.50 117 TYR A N 1
ATOM 941 C CA . TYR A 1 117 ? 5.798 -2.649 -19.970 1.00 89.50 117 TYR A CA 1
ATOM 942 C C . TYR A 1 117 ? 4.459 -2.130 -19.444 1.00 89.50 117 TYR A C 1
ATOM 944 O O . TYR A 1 117 ? 4.449 -1.363 -18.484 1.00 89.50 117 TYR A O 1
ATOM 952 N N . ASP A 1 118 ? 3.337 -2.546 -20.032 1.00 88.69 118 ASP A N 1
ATOM 953 C CA . ASP A 1 118 ? 2.008 -2.109 -19.588 1.00 88.69 118 ASP A CA 1
ATOM 954 C C . ASP A 1 118 ? 1.683 -2.599 -18.174 1.00 88.69 118 ASP A C 1
ATOM 956 O O . ASP A 1 118 ? 1.245 -1.821 -17.321 1.00 88.69 118 ASP A O 1
ATOM 960 N N . ASP A 1 119 ? 1.988 -3.864 -17.888 1.00 89.12 119 ASP A N 1
ATOM 961 C CA . ASP A 1 119 ? 1.800 -4.443 -16.560 1.00 89.12 119 ASP A CA 1
ATOM 962 C C . ASP A 1 119 ? 2.677 -3.744 -15.520 1.00 89.12 119 ASP A C 1
ATOM 964 O O . ASP A 1 119 ? 2.192 -3.380 -14.443 1.00 89.12 119 ASP A O 1
ATOM 968 N N . PHE A 1 120 ? 3.940 -3.473 -15.857 1.00 90.81 120 PHE A N 1
ATOM 969 C CA . PHE A 1 120 ? 4.847 -2.728 -14.990 1.00 90.81 120 PHE A CA 1
ATOM 970 C C . PHE A 1 120 ? 4.361 -1.299 -14.726 1.00 90.81 120 PHE A C 1
ATOM 972 O O . PHE A 1 120 ? 4.330 -0.866 -13.574 1.00 90.81 120 PHE A O 1
ATOM 979 N N . ILE A 1 121 ? 3.927 -0.570 -15.760 1.00 90.75 121 ILE A N 1
ATOM 980 C CA . ILE A 1 121 ? 3.368 0.780 -15.599 1.00 90.75 121 ILE A CA 1
ATOM 981 C C . ILE A 1 121 ? 2.145 0.723 -14.679 1.00 90.75 121 ILE A C 1
ATOM 983 O O . ILE A 1 121 ? 2.064 1.498 -13.727 1.00 90.75 121 ILE A O 1
ATOM 987 N N . SER A 1 122 ? 1.245 -0.244 -14.874 1.00 90.38 122 SER A N 1
ATOM 988 C CA . SER A 1 122 ? 0.077 -0.419 -14.004 1.00 90.38 122 SER A CA 1
ATOM 989 C C . SER A 1 122 ? 0.458 -0.729 -12.545 1.00 90.38 122 SER A C 1
ATOM 991 O O . SER A 1 122 ? -0.247 -0.329 -11.614 1.00 90.38 122 SER A O 1
ATOM 993 N N . MET A 1 123 ? 1.580 -1.421 -12.317 1.00 90.81 123 MET A N 1
ATOM 994 C CA . MET A 1 123 ? 2.123 -1.678 -10.982 1.00 90.81 123 MET A CA 1
ATOM 995 C C . MET A 1 123 ? 2.680 -0.401 -10.349 1.00 90.81 123 MET A C 1
ATOM 997 O O . MET A 1 123 ? 2.397 -0.128 -9.182 1.00 90.81 123 MET A O 1
ATOM 1001 N N . VAL A 1 124 ? 3.418 0.406 -11.115 1.00 92.44 124 VAL A N 1
ATOM 1002 C CA . VAL A 1 124 ? 3.938 1.711 -10.678 1.00 92.44 124 VAL A CA 1
ATOM 1003 C C . VAL A 1 124 ? 2.798 2.669 -10.320 1.00 92.44 124 VAL A C 1
ATOM 1005 O O . VAL A 1 124 ? 2.860 3.348 -9.296 1.00 92.44 124 VAL A O 1
ATOM 1008 N N . GLN A 1 125 ? 1.720 2.677 -11.103 1.00 91.19 125 GLN A N 1
ATOM 1009 C CA . GLN A 1 125 ? 0.516 3.465 -10.827 1.00 91.19 125 GLN A CA 1
ATOM 1010 C C . GLN A 1 125 ? -0.170 3.042 -9.519 1.00 91.19 125 GLN A C 1
ATOM 1012 O O . GLN A 1 125 ? -0.530 3.875 -8.687 1.00 91.19 125 GLN A O 1
ATOM 1017 N N . ARG A 1 126 ? -0.301 1.732 -9.280 1.00 91.81 126 ARG A N 1
ATOM 1018 C CA . ARG A 1 126 ? -0.826 1.206 -8.008 1.00 91.81 126 ARG A CA 1
ATOM 1019 C C . ARG A 1 126 ? 0.080 1.538 -6.824 1.00 91.81 126 ARG A C 1
ATOM 1021 O O . ARG A 1 126 ? -0.415 1.850 -5.740 1.00 91.81 126 ARG A O 1
ATOM 1028 N N . ALA A 1 127 ? 1.396 1.518 -7.028 1.00 93.81 127 ALA A N 1
ATOM 1029 C CA . ALA A 1 127 ? 2.341 1.967 -6.019 1.00 93.81 127 ALA A CA 1
ATOM 1030 C C . ALA A 1 127 ? 2.121 3.444 -5.690 1.00 93.81 127 ALA A C 1
ATOM 1032 O O . ALA A 1 127 ? 1.998 3.765 -4.513 1.00 93.81 127 ALA A O 1
ATOM 1033 N N . GLN A 1 128 ? 1.970 4.323 -6.685 1.00 92.94 128 GLN A N 1
ATOM 1034 C CA . GLN A 1 128 ? 1.684 5.743 -6.457 1.00 92.94 128 GLN A CA 1
ATOM 1035 C C . GLN A 1 128 ? 0.485 5.940 -5.522 1.00 92.94 128 GLN A C 1
ATOM 1037 O O . GLN A 1 128 ? 0.595 6.665 -4.535 1.00 92.94 128 GLN A O 1
ATOM 1042 N N . GLN A 1 129 ? -0.629 5.244 -5.766 1.00 93.06 129 GLN A N 1
ATOM 1043 C CA . GLN A 1 129 ? -1.800 5.300 -4.884 1.00 93.06 129 GLN A CA 1
ATOM 1044 C C . GLN A 1 129 ? -1.453 4.908 -3.440 1.00 93.06 129 GLN A C 1
ATOM 1046 O O . GLN A 1 129 ? -1.936 5.529 -2.495 1.00 93.06 129 GLN A O 1
ATOM 1051 N N . ALA A 1 130 ? -0.590 3.906 -3.247 1.00 94.50 130 ALA A N 1
ATOM 1052 C CA . ALA A 1 130 ? -0.115 3.529 -1.920 1.00 94.50 130 ALA A CA 1
ATOM 1053 C C . ALA A 1 130 ? 0.795 4.590 -1.285 1.00 94.50 130 ALA A C 1
ATOM 1055 O O . ALA A 1 130 ? 0.646 4.874 -0.097 1.00 94.50 130 ALA A O 1
ATOM 1056 N N . PHE A 1 131 ? 1.684 5.216 -2.062 1.00 94.88 131 PHE A N 1
ATOM 1057 C CA . PHE A 1 131 ? 2.489 6.346 -1.598 1.00 94.88 131 PHE A CA 1
ATOM 1058 C C . PHE A 1 131 ? 1.592 7.500 -1.135 1.00 94.88 131 PHE A C 1
ATOM 1060 O O . PHE A 1 131 ? 1.833 8.049 -0.066 1.00 94.88 131 PHE A O 1
ATOM 1067 N N . MET A 1 132 ? 0.504 7.808 -1.848 1.00 92.69 132 MET A N 1
ATOM 1068 C CA . MET A 1 132 ? -0.441 8.873 -1.473 1.00 92.69 132 MET A CA 1
ATOM 1069 C C . MET A 1 132 ? -1.184 8.633 -0.146 1.00 92.69 132 MET A C 1
ATOM 1071 O O . MET A 1 132 ? -1.763 9.570 0.407 1.00 92.69 132 MET A O 1
ATOM 1075 N N . MET A 1 133 ? -1.154 7.410 0.398 1.00 93.56 133 MET A N 1
ATOM 1076 C CA . MET A 1 133 ? -1.653 7.135 1.751 1.00 93.56 133 MET A CA 1
ATOM 1077 C C . MET A 1 133 ? -0.681 7.597 2.849 1.00 93.56 133 MET A C 1
ATOM 1079 O O . MET A 1 133 ? -1.086 7.770 4.000 1.00 93.56 133 MET A O 1
ATOM 1083 N N . ALA A 1 134 ? 0.602 7.775 2.521 1.00 92.12 134 ALA A N 1
ATOM 1084 C CA . ALA A 1 134 ? 1.645 8.172 3.456 1.00 92.12 134 ALA A CA 1
ATOM 1085 C C . ALA A 1 134 ? 1.836 9.705 3.488 1.00 92.12 134 ALA A C 1
ATOM 1087 O O . ALA A 1 134 ? 1.704 10.389 2.468 1.00 92.12 134 ALA A O 1
ATOM 1088 N N . PRO A 1 135 ? 2.194 10.287 4.648 1.00 89.12 135 PRO A N 1
ATOM 1089 C CA . PRO A 1 135 ? 2.554 11.701 4.723 1.00 89.12 135 PRO A CA 1
ATOM 1090 C C . PRO A 1 135 ? 3.802 11.991 3.873 1.00 89.12 135 PRO A C 1
ATOM 1092 O O . PRO A 1 135 ? 4.811 11.300 3.988 1.00 89.12 135 PRO A O 1
ATOM 1095 N N . GLY A 1 136 ? 3.732 13.014 3.015 1.00 90.44 136 GLY A N 1
ATOM 1096 C CA . GLY A 1 136 ? 4.818 13.344 2.080 1.00 90.44 136 GLY A CA 1
ATOM 1097 C C . GLY A 1 136 ? 4.997 12.331 0.941 1.00 90.44 136 GLY A C 1
ATOM 1098 O O . GLY A 1 136 ? 6.015 12.360 0.254 1.00 90.44 136 GLY A O 1
ATOM 1099 N N . GLY A 1 137 ? 4.021 11.442 0.732 1.00 90.81 137 GLY A N 1
ATOM 1100 C CA . GLY A 1 137 ? 4.100 10.353 -0.235 1.00 90.81 137 GLY A CA 1
ATOM 1101 C C . GLY A 1 137 ? 4.365 10.780 -1.675 1.00 90.81 137 GLY A C 1
ATOM 1102 O O . GLY A 1 137 ? 5.122 10.112 -2.367 1.00 90.81 137 GLY A O 1
ATOM 1103 N N . LEU A 1 138 ? 3.812 11.915 -2.110 1.00 89.38 138 LEU A N 1
ATOM 1104 C CA . LEU A 1 138 ? 4.031 12.444 -3.460 1.00 89.38 138 LEU A CA 1
ATOM 1105 C C . LEU A 1 138 ? 5.515 12.754 -3.721 1.00 89.38 138 LEU A C 1
ATOM 1107 O O . LEU A 1 138 ? 6.056 12.365 -4.754 1.00 89.38 138 LEU A O 1
ATOM 1111 N N . GLN A 1 139 ? 6.187 13.397 -2.759 1.00 91.88 139 GLN A N 1
ATOM 1112 C CA . GLN A 1 139 ? 7.618 13.691 -2.859 1.00 91.88 139 GLN A CA 1
ATOM 1113 C C . GLN A 1 139 ? 8.439 12.398 -2.852 1.00 91.88 139 GLN A C 1
ATOM 1115 O O . GLN A 1 139 ? 9.275 12.199 -3.728 1.00 91.88 139 GLN A O 1
ATOM 1120 N N . GLN A 1 140 ? 8.140 11.483 -1.923 1.00 94.12 140 GLN A N 1
ATOM 1121 C CA . GLN A 1 140 ? 8.821 10.187 -1.844 1.00 94.12 140 GLN A CA 1
ATOM 1122 C C . GLN A 1 140 ? 8.667 9.377 -3.138 1.00 94.12 140 GLN A C 1
ATOM 1124 O O . GLN A 1 140 ? 9.614 8.731 -3.580 1.00 94.12 140 GLN A O 1
ATOM 1129 N N . PHE A 1 141 ? 7.489 9.425 -3.763 1.00 93.62 141 PHE A N 1
ATOM 1130 C CA . PHE A 1 141 ? 7.239 8.764 -5.037 1.00 93.62 141 PHE A CA 1
ATOM 1131 C C . PHE A 1 141 ? 8.027 9.413 -6.179 1.00 93.62 141 PHE A C 1
ATOM 1133 O O . PHE A 1 141 ? 8.640 8.704 -6.972 1.00 93.62 141 PHE A O 1
ATOM 1140 N N . SER A 1 142 ? 8.065 10.748 -6.246 1.00 91.06 142 SER A N 1
ATOM 1141 C CA . SER A 1 142 ? 8.881 11.471 -7.230 1.00 91.06 142 SER A CA 1
ATOM 1142 C C . SER A 1 142 ? 10.359 11.083 -7.124 1.00 91.06 142 SER A C 1
ATOM 1144 O O . SER A 1 142 ? 10.976 10.717 -8.127 1.00 91.06 142 SER A O 1
ATOM 1146 N N . ASP A 1 143 ? 10.914 11.095 -5.911 1.00 92.31 143 ASP A N 1
ATOM 1147 C CA . ASP A 1 143 ? 12.309 10.715 -5.660 1.00 92.31 143 ASP A CA 1
ATOM 1148 C C . ASP A 1 143 ? 12.561 9.247 -6.038 1.00 92.31 143 ASP A C 1
ATOM 1150 O O . ASP A 1 143 ? 13.580 8.913 -6.651 1.00 92.31 143 ASP A O 1
ATOM 1154 N N . PHE A 1 144 ? 11.595 8.370 -5.745 1.00 93.19 144 PHE A N 1
ATOM 1155 C CA . PHE A 1 144 ? 11.639 6.965 -6.129 1.00 93.19 144 PHE A CA 1
ATOM 1156 C C . PHE A 1 144 ? 11.686 6.788 -7.654 1.00 93.19 144 PHE A C 1
ATOM 1158 O O . PHE A 1 144 ? 12.612 6.147 -8.149 1.00 93.19 144 PHE A O 1
ATOM 1165 N N . ILE A 1 145 ? 10.781 7.406 -8.420 1.00 90.81 145 ILE A N 1
ATOM 1166 C CA . ILE A 1 145 ? 10.780 7.317 -9.892 1.00 90.81 145 ILE A CA 1
ATOM 1167 C C . ILE A 1 145 ? 12.082 7.858 -10.492 1.00 90.81 145 ILE A C 1
ATOM 1169 O O . ILE A 1 145 ? 12.664 7.221 -11.373 1.00 90.81 145 ILE A O 1
ATOM 1173 N N . GLN A 1 146 ? 12.587 8.986 -9.983 1.00 89.00 146 GLN A N 1
ATOM 1174 C CA . GLN A 1 146 ? 13.878 9.526 -10.417 1.00 89.00 146 GLN A CA 1
ATOM 1175 C C . GLN A 1 146 ? 15.025 8.544 -10.153 1.00 89.00 146 GLN A C 1
ATOM 1177 O O . GLN A 1 146 ? 15.903 8.377 -11.003 1.00 89.00 146 GLN A O 1
ATOM 1182 N N . SER A 1 147 ? 15.020 7.872 -8.997 1.00 91.38 147 SER A N 1
ATOM 1183 C CA . SER A 1 147 ? 16.029 6.861 -8.670 1.00 91.38 147 SER A CA 1
ATOM 1184 C C . SER A 1 147 ? 15.975 5.663 -9.622 1.00 91.38 147 SER A C 1
ATOM 1186 O O . SER A 1 147 ? 17.023 5.210 -10.081 1.00 91.38 147 SER A O 1
ATOM 1188 N N . LEU A 1 148 ? 14.775 5.204 -10.002 1.00 89.00 148 LEU A N 1
ATOM 1189 C CA . LEU A 1 148 ? 14.620 4.104 -10.952 1.00 89.00 148 LEU A CA 1
ATOM 1190 C C . LEU A 1 148 ? 15.146 4.486 -12.346 1.00 89.00 148 LEU A C 1
ATOM 1192 O O . LEU A 1 148 ? 15.858 3.693 -12.963 1.00 89.00 148 LEU A O 1
ATOM 1196 N N . GLY A 1 149 ? 14.878 5.719 -12.797 1.00 84.81 149 GLY A N 1
ATOM 1197 C CA . GLY A 1 149 ? 15.388 6.256 -14.065 1.00 84.81 149 GLY A CA 1
ATOM 1198 C C . GLY A 1 149 ? 16.914 6.231 -14.161 1.00 84.81 149 GLY A C 1
ATOM 1199 O O . GLY A 1 149 ? 17.477 5.922 -15.211 1.00 84.81 149 GLY A O 1
ATOM 1200 N N . ARG A 1 150 ? 17.597 6.488 -13.038 1.00 86.44 150 ARG A N 1
ATOM 1201 C CA . ARG A 1 150 ? 19.066 6.424 -12.946 1.00 86.44 150 ARG A CA 1
ATOM 1202 C C . ARG A 1 150 ? 19.610 4.994 -12.972 1.00 86.44 150 ARG A C 1
ATOM 1204 O O . ARG A 1 150 ? 20.733 4.798 -13.425 1.00 86.44 150 ARG A O 1
ATOM 1211 N N . LEU A 1 151 ? 18.848 4.011 -12.489 1.00 83.31 151 LEU A N 1
ATOM 1212 C CA . LEU A 1 151 ? 19.280 2.609 -12.419 1.00 83.31 151 LEU A CA 1
ATOM 1213 C C . LEU A 1 151 ? 19.246 1.901 -13.782 1.00 83.31 151 LEU A C 1
ATOM 1215 O O . LEU A 1 151 ? 20.064 1.016 -14.018 1.00 83.31 151 LEU A O 1
ATOM 1219 N N . GLN A 1 152 ? 18.319 2.273 -14.671 1.00 79.31 152 GLN A N 1
ATOM 1220 C CA . GLN A 1 152 ? 18.102 1.612 -15.969 1.00 79.31 152 GLN A CA 1
ATOM 1221 C C . GLN A 1 152 ? 17.907 2.628 -17.118 1.00 79.31 152 GLN A C 1
ATOM 1223 O O . GLN A 1 152 ? 16.873 2.615 -17.787 1.00 79.31 152 GLN A O 1
ATOM 1228 N N . PRO A 1 153 ? 18.887 3.506 -17.409 1.00 71.81 153 PRO A N 1
ATOM 1229 C CA . PRO A 1 153 ? 18.742 4.550 -18.433 1.00 71.81 153 PRO A CA 1
ATOM 1230 C C . PRO A 1 153 ? 18.585 3.998 -19.861 1.00 71.81 153 PRO A C 1
ATOM 1232 O O . PRO A 1 153 ? 18.096 4.698 -20.742 1.00 71.81 153 PRO A O 1
ATOM 1235 N N . SER A 1 154 ? 18.972 2.740 -20.098 1.00 72.25 154 SER A N 1
ATOM 1236 C CA . SER A 1 154 ? 18.862 2.065 -21.397 1.00 72.25 154 SER A CA 1
ATOM 1237 C C . SER A 1 154 ? 17.420 1.778 -21.830 1.00 72.25 154 SER A C 1
ATOM 1239 O O . SER A 1 154 ? 17.184 1.546 -23.013 1.00 72.25 154 SER A O 1
ATOM 1241 N N . GLN A 1 155 ? 16.444 1.827 -20.918 1.00 78.25 155 GLN A N 1
ATOM 1242 C CA . GLN A 1 155 ? 15.032 1.576 -21.226 1.00 78.25 155 GLN A CA 1
ATOM 1243 C C . GLN 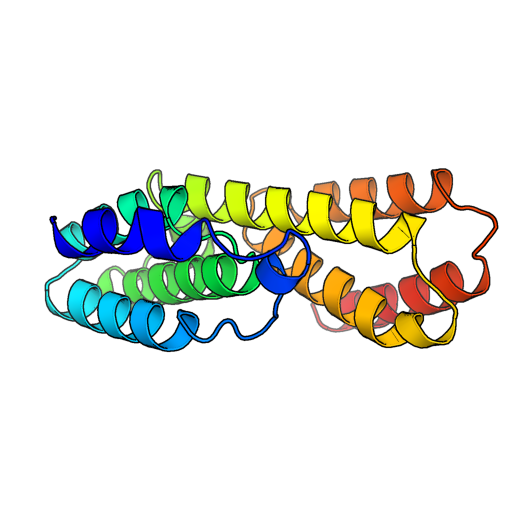A 1 155 ? 14.272 2.857 -21.596 1.00 78.25 155 GLN A C 1
ATOM 1245 O O . GLN A 1 155 ? 13.241 3.175 -21.007 1.00 78.25 155 GLN A O 1
ATOM 1250 N N . GLY A 1 156 ? 14.789 3.618 -22.566 1.00 80.62 156 GLY A N 1
ATOM 1251 C CA . GLY A 1 156 ? 14.235 4.923 -22.952 1.00 80.62 156 GLY A CA 1
ATOM 1252 C C . GLY A 1 156 ? 12.728 4.896 -23.236 1.00 80.62 156 GLY A C 1
ATOM 1253 O O . GLY A 1 156 ? 12.000 5.748 -22.736 1.00 80.62 156 GLY A O 1
ATOM 1254 N N . GLU A 1 157 ? 12.244 3.872 -23.949 1.00 86.56 157 GLU A N 1
ATOM 1255 C CA . GLU A 1 157 ? 10.817 3.704 -24.257 1.00 86.56 157 GLU A CA 1
ATOM 1256 C C . GLU A 1 157 ? 9.957 3.522 -22.997 1.00 86.56 157 GLU A C 1
ATOM 1258 O O . GLU A 1 157 ? 8.919 4.174 -22.864 1.00 86.56 157 GLU A O 1
ATOM 1263 N N . LEU A 1 158 ? 10.403 2.701 -22.037 1.00 86.81 158 LEU A N 1
ATOM 1264 C CA . LEU A 1 158 ? 9.711 2.529 -20.758 1.00 86.81 158 LEU A CA 1
ATOM 1265 C C . LEU A 1 158 ? 9.589 3.869 -20.025 1.00 86.81 158 LEU A C 1
ATOM 1267 O O . LEU A 1 158 ? 8.504 4.218 -19.562 1.00 86.81 158 LEU A O 1
ATOM 1271 N N . TRP A 1 159 ? 10.675 4.644 -19.955 1.00 86.81 159 TRP A N 1
ATOM 1272 C CA . TRP A 1 159 ? 10.682 5.949 -19.286 1.00 86.81 159 TRP A CA 1
ATOM 1273 C C . TRP A 1 159 ? 9.791 6.974 -19.985 1.00 86.81 159 TRP A C 1
ATOM 1275 O O . TRP A 1 159 ? 9.093 7.741 -19.316 1.00 86.81 159 TRP A O 1
ATOM 1285 N N . THR A 1 160 ? 9.748 6.975 -21.319 1.00 86.81 160 THR A N 1
ATOM 1286 C CA . THR A 1 160 ? 8.813 7.816 -22.080 1.00 86.81 160 THR A CA 1
ATOM 1287 C C . THR A 1 160 ? 7.360 7.438 -21.783 1.00 86.81 160 THR A C 1
ATOM 1289 O O . THR A 1 160 ? 6.533 8.315 -21.535 1.00 86.81 160 THR A O 1
ATOM 1292 N N . ARG A 1 161 ? 7.034 6.141 -21.739 1.00 87.75 161 ARG A N 1
ATOM 1293 C CA . ARG A 1 161 ? 5.675 5.684 -21.406 1.00 87.75 161 ARG A CA 1
ATOM 1294 C C . ARG A 1 161 ? 5.304 5.990 -19.953 1.00 87.75 161 ARG A C 1
ATOM 1296 O O . ARG A 1 161 ? 4.199 6.457 -19.692 1.00 87.75 161 ARG A O 1
ATOM 1303 N N . LEU A 1 162 ? 6.231 5.793 -19.018 1.00 85.81 162 LEU A N 1
ATOM 1304 C CA . LEU A 1 162 ? 6.026 6.046 -17.592 1.00 85.81 162 LEU A CA 1
ATOM 1305 C C . LEU A 1 162 ? 5.874 7.542 -17.290 1.00 85.81 162 LEU A C 1
ATOM 1307 O O . LEU A 1 162 ? 4.995 7.919 -16.521 1.00 85.81 162 LEU A O 1
ATOM 1311 N N . SER A 1 163 ? 6.671 8.406 -17.926 1.00 83.69 163 SER A N 1
ATOM 1312 C CA . SER A 1 163 ? 6.527 9.865 -17.796 1.00 83.69 163 SER A CA 1
ATOM 1313 C C . SER A 1 163 ? 5.196 10.364 -18.357 1.00 83.69 163 SER A C 1
ATOM 1315 O O . SER A 1 163 ? 4.548 11.193 -17.721 1.00 83.69 163 SER A O 1
ATOM 1317 N N . ARG A 1 164 ? 4.731 9.810 -19.483 1.00 84.56 164 ARG A N 1
ATOM 1318 C CA . ARG A 1 164 ? 3.392 10.094 -20.017 1.00 84.56 164 ARG A CA 1
ATOM 1319 C C . ARG A 1 164 ? 2.292 9.683 -19.038 1.00 84.56 164 ARG A C 1
ATOM 1321 O O . ARG A 1 164 ? 1.442 10.504 -18.711 1.00 84.56 164 ARG A O 1
ATOM 1328 N N . ALA A 1 165 ? 2.357 8.455 -18.527 1.00 81.75 165 ALA A N 1
ATOM 1329 C CA . ALA A 1 165 ? 1.402 7.951 -17.545 1.00 81.75 165 ALA A CA 1
ATOM 1330 C C . ALA A 1 165 ? 1.394 8.793 -16.254 1.00 81.75 165 ALA A C 1
ATOM 1332 O O . ALA A 1 165 ? 0.337 9.052 -15.688 1.00 81.75 165 ALA A O 1
ATOM 1333 N N . TYR A 1 166 ? 2.563 9.257 -15.803 1.00 74.75 166 TYR A N 1
ATOM 1334 C CA . TYR A 1 166 ? 2.689 10.120 -14.629 1.00 74.75 166 TYR A CA 1
ATOM 1335 C C . TYR A 1 166 ? 2.083 11.516 -14.851 1.00 74.75 166 TYR A C 1
ATOM 1337 O O . TYR A 1 166 ? 1.406 12.039 -13.967 1.00 74.75 166 TYR A O 1
ATOM 1345 N N . LEU A 1 167 ? 2.285 12.107 -16.034 1.00 69.44 167 LEU A N 1
ATOM 1346 C CA . LEU A 1 167 ? 1.700 13.400 -16.403 1.00 69.44 167 LEU A CA 1
ATOM 1347 C C . LEU A 1 167 ? 0.174 13.336 -16.496 1.00 69.44 167 LEU A C 1
ATOM 1349 O O . LEU A 1 167 ? -0.500 14.217 -15.970 1.00 69.44 167 LEU A O 1
ATOM 1353 N N . GLU A 1 168 ? -0.372 12.285 -17.108 1.00 70.44 168 GLU A N 1
ATOM 1354 C CA . GLU A 1 168 ? -1.824 12.069 -17.169 1.00 70.44 168 GLU A CA 1
ATOM 1355 C C . GLU A 1 168 ? -2.438 11.963 -15.766 1.00 70.44 168 GLU A C 1
ATOM 1357 O O . GLU A 1 168 ? -3.538 12.456 -15.533 1.00 70.44 168 GLU A O 1
ATOM 1362 N N . MET A 1 169 ? -1.705 11.401 -14.803 1.00 63.47 169 MET A N 1
ATOM 1363 C CA . MET A 1 169 ? -2.163 11.288 -13.416 1.00 63.47 169 MET A CA 1
ATOM 1364 C C . MET A 1 169 ? -2.079 12.589 -12.617 1.00 63.47 169 MET A C 1
ATOM 1366 O O . MET A 1 169 ? -2.941 12.822 -11.773 1.00 63.47 169 MET A O 1
ATOM 1370 N N . LEU A 1 170 ? -1.093 13.454 -12.879 1.00 59.56 170 LEU A N 1
ATOM 1371 C CA . LEU A 1 170 ? -0.998 14.774 -12.237 1.00 59.56 170 LEU A CA 1
ATOM 1372 C C . LEU A 1 170 ? -2.106 15.742 -12.677 1.00 59.56 170 LEU A C 1
ATOM 1374 O O . LEU A 1 170 ? -2.396 16.683 -11.952 1.00 59.56 170 LEU A O 1
ATOM 1378 N N . ILE A 1 171 ? -2.725 15.513 -13.839 1.00 51.22 171 ILE A N 1
ATOM 1379 C CA . ILE A 1 171 ? -3.824 16.342 -14.364 1.00 51.22 171 ILE A CA 1
ATOM 1380 C C . ILE A 1 171 ? -5.171 16.011 -13.682 1.00 51.22 171 ILE A C 1
ATOM 1382 O O . ILE A 1 171 ? -6.112 16.796 -13.764 1.00 51.22 171 ILE A O 1
ATOM 1386 N N . ILE A 1 172 ? -5.277 14.860 -13.006 1.00 46.50 172 ILE A N 1
ATOM 1387 C CA . ILE A 1 172 ? -6.528 14.353 -12.406 1.00 46.50 172 ILE A CA 1
ATOM 1388 C C . ILE A 1 172 ? -6.643 14.704 -10.903 1.00 46.50 172 ILE A C 1
ATOM 1390 O O . ILE A 1 172 ? -7.679 14.448 -10.287 1.00 46.50 172 ILE A O 1
ATOM 1394 N N . ILE A 1 173 ? -5.611 15.311 -10.308 1.00 44.19 173 ILE A N 1
ATOM 1395 C CA . ILE A 1 173 ? -5.596 15.799 -8.914 1.00 44.19 173 ILE A CA 1
ATOM 1396 C C . ILE A 1 173 ? -5.866 17.303 -8.899 1.00 44.19 173 ILE A C 1
ATOM 1398 O O . ILE A 1 173 ? -6.665 17.736 -8.038 1.00 44.19 173 ILE A O 1
#

Radius of gyration: 17.18 Å; chains: 1; bounding box: 38×38×43 Å

Secondary structure (DSSP, 8-state):
-HHHHHHTTTTS-S-TTGGG-SS-TTHHHHHHHHHHHHHH-HHHHHHHHHHHHHH---HHHHHHHHHHHHHHHHHHH---HHHHHTSTTTHHHHHHHHHHHHHHHHHHHHH--GGGHHHHHHHHHHHHHHHTTSTTHHHHHHHHHHHHHHH-TT-HHHHHHHHHHHHHHHT--